Protein AF-A0A5N7IPT1-F1 (afdb_monomer_lite)

Secondary structure (DSSP, 8-state):
-HHHHHHHHHHHHHHHHHHHHHHHHHHTTPPPSSSEEEEE-TTTS-EEEEETTEEEEEPPPTTSS---EEEE-TTPPP------TTSTT-

Structure (mmCIF, N/CA/C/O backbone):
data_AF-A0A5N7IPT1-F1
#
_entry.id   AF-A0A5N7IPT1-F1
#
loop_
_atom_site.group_PDB
_atom_site.id
_atom_site.type_symbol
_atom_site.label_atom_id
_atom_site.label_alt_id
_atom_site.label_comp_id
_atom_site.label_asym_id
_atom_site.label_entity_id
_atom_site.label_seq_id
_atom_site.pdbx_PDB_ins_code
_atom_site.Cartn_x
_atom_site.Ca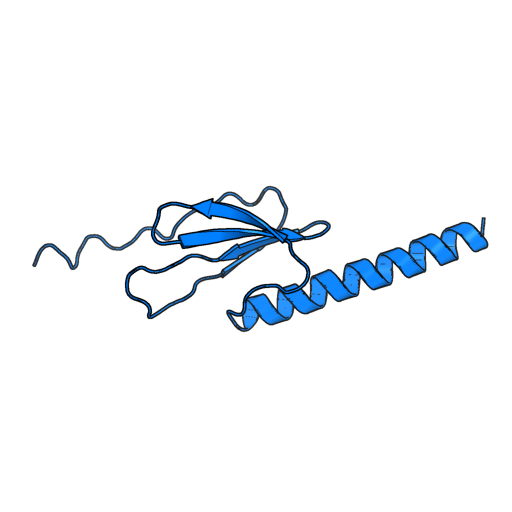rtn_y
_atom_site.Cartn_z
_atom_site.occupancy
_atom_site.B_iso_or_equiv
_atom_site.auth_seq_id
_atom_site.auth_comp_id
_atom_site.auth_asym_id
_atom_site.auth_atom_id
_atom_site.pdbx_PDB_model_num
ATOM 1 N N . MET A 1 1 ? -25.617 9.476 18.120 1.00 60.41 1 MET A N 1
ATOM 2 C CA . MET A 1 1 ? -24.490 10.126 17.404 1.00 60.41 1 MET A CA 1
ATOM 3 C C . MET A 1 1 ? -23.129 9.663 17.926 1.00 60.41 1 MET A C 1
ATOM 5 O O . MET A 1 1 ? -22.403 9.067 17.148 1.00 60.41 1 MET A O 1
ATOM 9 N N . LYS A 1 2 ? -22.827 9.789 19.232 1.00 70.62 2 LYS A N 1
ATOM 10 C CA . LYS A 1 2 ? -21.532 9.392 19.841 1.00 70.62 2 LYS A CA 1
ATOM 11 C C . LYS A 1 2 ? -21.052 7.963 19.501 1.00 70.62 2 LYS A C 1
ATOM 13 O O . LYS A 1 2 ? -19.908 7.787 19.109 1.00 70.62 2 LYS A O 1
ATOM 18 N N . LYS A 1 3 ? -21.934 6.953 19.560 1.00 75.62 3 LYS A N 1
ATOM 19 C CA . LYS A 1 3 ? -21.586 5.548 19.239 1.00 75.62 3 LYS A CA 1
ATOM 20 C C . LYS A 1 3 ? -21.164 5.337 17.777 1.00 75.62 3 LYS A C 1
ATOM 22 O O . LYS A 1 3 ? -20.235 4.587 17.516 1.00 75.62 3 LYS A O 1
ATOM 27 N N . ARG A 1 4 ? -21.813 6.028 16.829 1.00 84.62 4 ARG A N 1
ATOM 28 C CA . ARG A 1 4 ? -21.455 5.959 15.400 1.00 84.62 4 ARG A CA 1
ATOM 29 C C . ARG A 1 4 ? -20.085 6.593 15.158 1.00 84.62 4 ARG A C 1
ATOM 31 O O . ARG A 1 4 ? -19.274 6.012 14.455 1.00 84.62 4 ARG A O 1
ATOM 38 N N . SER A 1 5 ? -19.804 7.723 15.808 1.00 83.44 5 SER A N 1
ATOM 39 C CA . SER A 1 5 ? -18.496 8.386 15.735 1.00 83.44 5 SER A CA 1
ATOM 40 C C . SER A 1 5 ? -17.362 7.525 16.297 1.00 83.44 5 SER A C 1
ATOM 42 O O . SER A 1 5 ? -16.285 7.513 15.718 1.00 83.44 5 SER A O 1
ATOM 44 N N . ILE A 1 6 ? -17.605 6.765 17.370 1.00 91.06 6 ILE A N 1
ATOM 45 C CA . ILE A 1 6 ? -16.612 5.834 17.934 1.00 91.06 6 ILE A CA 1
ATOM 46 C C . ILE A 1 6 ? -16.298 4.702 16.947 1.00 91.06 6 ILE A C 1
ATOM 48 O O . ILE A 1 6 ? -15.132 4.399 16.721 1.00 91.06 6 ILE A O 1
ATOM 52 N N . ILE A 1 7 ? -17.323 4.117 16.317 1.00 92.31 7 ILE A N 1
ATOM 53 C CA . ILE A 1 7 ? -17.139 3.049 15.320 1.00 92.31 7 ILE A CA 1
ATOM 54 C C . ILE A 1 7 ? -16.363 3.571 14.103 1.00 92.31 7 ILE A C 1
ATOM 56 O O . ILE A 1 7 ? -15.408 2.939 13.661 1.00 92.31 7 ILE A O 1
ATOM 60 N N . ILE A 1 8 ? -16.740 4.746 13.592 1.00 93.38 8 ILE A N 1
ATOM 61 C CA . ILE A 1 8 ? -16.071 5.377 12.446 1.00 93.38 8 ILE A CA 1
ATOM 62 C C . ILE A 1 8 ? -14.614 5.716 12.786 1.00 93.38 8 ILE A C 1
ATOM 64 O O . ILE A 1 8 ? -13.722 5.444 11.988 1.00 93.38 8 ILE A O 1
ATOM 68 N N . GLY A 1 9 ? -14.363 6.264 13.978 1.00 93.56 9 GLY A N 1
ATOM 69 C CA . GLY A 1 9 ? -13.013 6.572 14.448 1.00 93.56 9 GLY A CA 1
ATOM 70 C C . GLY A 1 9 ? -12.143 5.322 14.579 1.00 93.56 9 GLY A C 1
ATOM 71 O O . GLY A 1 9 ? -11.014 5.313 14.100 1.00 93.56 9 GLY A O 1
ATOM 72 N N . GLY A 1 10 ? -12.687 4.244 15.151 1.00 94.38 10 GLY A N 1
ATOM 73 C CA . GLY A 1 10 ? -11.990 2.961 15.250 1.00 94.38 10 GLY A CA 1
ATOM 74 C C . GLY A 1 10 ? -11.622 2.385 13.881 1.00 94.38 10 GLY A C 1
ATOM 75 O O . GLY A 1 10 ? -10.485 1.967 13.677 1.00 94.38 10 GLY A O 1
ATOM 76 N N . LEU A 1 11 ? -12.548 2.430 12.917 1.00 94.38 11 LEU A N 1
ATOM 77 C CA . LEU A 1 11 ? -12.281 1.980 11.550 1.00 94.38 11 LEU A CA 1
A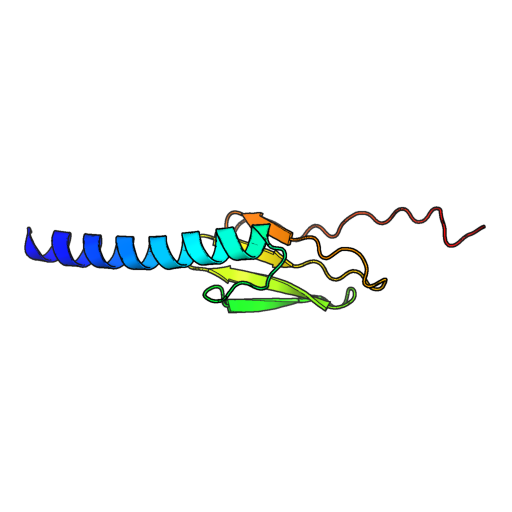TOM 78 C C . LEU A 1 11 ? -11.177 2.815 10.885 1.00 94.38 11 LEU A C 1
ATOM 80 O O . LEU A 1 11 ? -10.270 2.253 10.280 1.00 94.38 11 LEU A O 1
ATOM 84 N N . LEU A 1 12 ? -11.212 4.141 11.040 1.00 94.38 12 LEU A N 1
ATOM 85 C CA . LEU A 1 12 ? -10.184 5.045 10.516 1.00 94.38 12 LEU A CA 1
ATOM 86 C C . LEU A 1 12 ? -8.786 4.704 11.040 1.00 94.38 12 LEU A C 1
ATOM 88 O O . LEU A 1 12 ? -7.838 4.681 10.260 1.00 94.38 12 LEU A O 1
ATOM 92 N N . ILE A 1 13 ? -8.664 4.394 12.333 1.00 95.56 13 ILE A N 1
ATOM 93 C CA . ILE A 1 13 ? -7.385 4.005 12.943 1.00 95.56 13 ILE A CA 1
ATOM 94 C C . ILE A 1 13 ? -6.847 2.717 12.307 1.00 95.56 13 ILE A C 1
ATOM 96 O O . ILE A 1 13 ? -5.664 2.654 11.987 1.00 95.56 13 ILE A O 1
ATOM 100 N N . ILE A 1 14 ? -7.701 1.718 12.065 1.00 95.12 14 ILE A N 1
ATOM 101 C CA . ILE A 1 14 ? -7.298 0.460 11.412 1.00 95.12 14 ILE A CA 1
ATOM 102 C C . ILE A 1 14 ? -6.847 0.704 9.962 1.00 95.12 14 ILE A C 1
ATOM 104 O O . ILE A 1 14 ? -5.859 0.140 9.504 1.00 95.12 14 ILE A O 1
ATOM 108 N N . LEU A 1 15 ? -7.536 1.576 9.224 1.00 94.44 15 LEU A N 1
ATOM 109 C CA . LEU A 1 15 ? -7.126 1.927 7.860 1.00 94.44 15 LEU A CA 1
ATOM 110 C C . LEU A 1 15 ? -5.775 2.656 7.842 1.00 94.44 15 LEU A C 1
ATOM 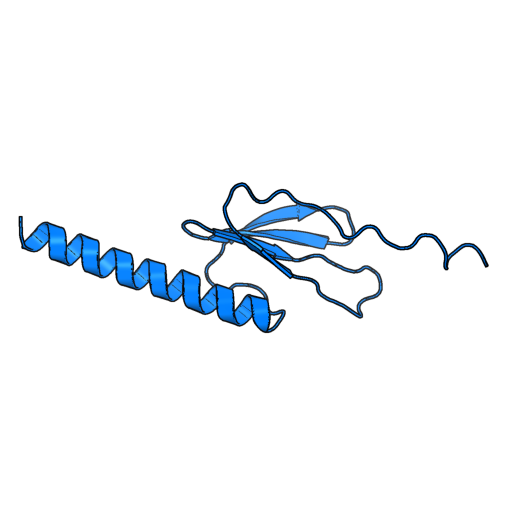112 O O . LEU A 1 15 ? -4.936 2.395 6.978 1.00 94.44 15 LEU A O 1
ATOM 116 N N . LEU A 1 16 ? -5.551 3.537 8.819 1.00 95.12 16 LEU A N 1
ATOM 117 C CA . LEU A 1 16 ? -4.287 4.244 9.009 1.00 95.12 16 LEU A CA 1
ATOM 118 C C . LEU A 1 16 ? -3.135 3.286 9.318 1.00 95.12 16 LEU A C 1
ATOM 120 O O . LEU A 1 16 ? -2.057 3.460 8.754 1.00 95.12 16 LEU A O 1
ATOM 124 N N . THR A 1 17 ? -3.334 2.266 10.159 1.00 95.81 17 THR A N 1
ATOM 125 C CA . THR A 1 17 ? -2.266 1.295 10.443 1.00 95.81 17 THR A CA 1
ATOM 126 C C . THR A 1 17 ? -1.877 0.517 9.192 1.00 95.81 17 THR A C 1
ATOM 128 O O . THR A 1 17 ? -0.686 0.402 8.916 1.00 95.81 17 THR A O 1
ATOM 131 N N . PHE A 1 18 ? -2.845 0.075 8.381 1.00 95.12 18 PHE A N 1
ATOM 132 C CA . PHE A 1 18 ? -2.561 -0.600 7.109 1.00 95.12 18 PHE A CA 1
ATOM 133 C C . PHE A 1 18 ? -1.762 0.287 6.154 1.00 95.12 18 PHE A C 1
ATOM 135 O O . PHE A 1 18 ? -0.758 -0.152 5.597 1.00 95.12 18 PHE A O 1
ATOM 142 N N . PHE A 1 19 ? -2.184 1.545 5.997 1.00 94.56 19 PHE A N 1
ATOM 143 C CA . PHE A 1 19 ? -1.491 2.524 5.161 1.00 94.56 19 PHE A CA 1
ATOM 144 C C . PHE A 1 19 ? -0.045 2.742 5.619 1.00 94.56 19 PHE A C 1
ATOM 146 O O . PHE A 1 19 ? 0.879 2.689 4.811 1.00 94.56 19 PHE A O 1
ATOM 153 N N . ILE A 1 20 ? 0.161 2.968 6.920 1.00 95.31 20 ILE A N 1
ATOM 154 C CA . ILE A 1 20 ? 1.484 3.245 7.485 1.00 95.31 20 ILE A CA 1
ATOM 155 C C . ILE A 1 20 ? 2.403 2.030 7.330 1.00 95.31 20 ILE A C 1
ATOM 157 O O . ILE A 1 20 ? 3.554 2.190 6.926 1.00 95.31 20 ILE A O 1
ATOM 161 N N . THR A 1 21 ? 1.922 0.817 7.620 1.00 96.00 21 THR A N 1
ATOM 162 C CA . THR A 1 21 ? 2.736 -0.399 7.481 1.00 96.00 21 THR A CA 1
ATOM 163 C C . THR A 1 21 ? 3.209 -0.597 6.045 1.00 96.00 21 THR A C 1
ATOM 165 O O . THR A 1 21 ? 4.404 -0.804 5.827 1.00 96.00 21 THR A O 1
ATOM 168 N N . ASP A 1 22 ? 2.312 -0.477 5.067 1.00 94.56 22 ASP A N 1
ATOM 169 C CA . ASP A 1 22 ? 2.678 -0.657 3.662 1.00 94.56 22 ASP A CA 1
ATOM 170 C C . ASP A 1 22 ? 3.581 0.470 3.146 1.00 94.56 22 ASP A C 1
ATOM 172 O O . ASP A 1 22 ? 4.489 0.206 2.360 1.00 94.56 22 ASP A O 1
ATOM 176 N N . PHE A 1 23 ? 3.420 1.698 3.647 1.00 94.19 23 PHE A N 1
ATOM 177 C CA . PHE A 1 23 ? 4.332 2.806 3.355 1.00 94.19 23 PHE A CA 1
ATOM 178 C C . PHE A 1 23 ? 5.761 2.543 3.860 1.00 94.19 23 PHE A C 1
ATOM 180 O O . PHE A 1 23 ? 6.734 2.800 3.153 1.00 94.19 23 PHE A O 1
ATOM 187 N N . TYR A 1 24 ? 5.920 2.001 5.071 1.00 94.88 24 TYR A N 1
ATOM 188 C CA . TYR A 1 24 ? 7.244 1.631 5.585 1.00 94.88 24 TYR A CA 1
ATOM 189 C C . TYR A 1 24 ? 7.867 0.458 4.820 1.00 94.88 24 TYR A C 1
ATOM 191 O O . TYR A 1 24 ? 9.080 0.448 4.601 1.00 94.88 24 TYR A O 1
ATOM 199 N N . LEU A 1 25 ? 7.059 -0.526 4.415 1.00 93.12 25 LEU A N 1
ATOM 200 C CA . LEU A 1 25 ? 7.528 -1.657 3.612 1.00 93.1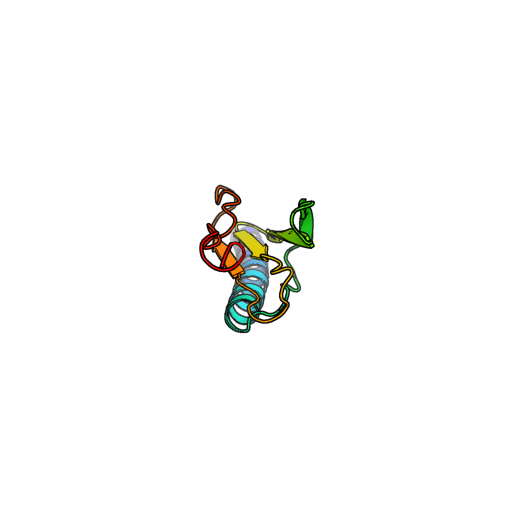2 25 LEU A CA 1
ATOM 201 C C . LEU A 1 25 ? 8.001 -1.211 2.231 1.00 93.12 25 LEU A C 1
ATOM 203 O O . LEU A 1 25 ? 9.062 -1.651 1.792 1.00 93.12 25 LEU A O 1
ATOM 207 N N . GLU A 1 26 ? 7.262 -0.304 1.597 1.00 91.06 26 GLU A N 1
ATOM 208 C CA . GLU A 1 26 ? 7.623 0.279 0.310 1.00 91.06 26 GLU A CA 1
ATOM 209 C C . GLU A 1 26 ? 8.987 0.977 0.373 1.00 91.06 26 GLU A C 1
ATOM 211 O O . GLU A 1 26 ? 9.875 0.643 -0.408 1.00 91.06 26 GLU A O 1
ATOM 216 N N . LYS A 1 27 ? 9.226 1.816 1.390 1.00 89.88 27 LYS A N 1
ATOM 217 C CA . LYS A 1 27 ? 10.542 2.447 1.606 1.00 89.88 27 LYS A CA 1
ATOM 218 C C . LYS A 1 27 ? 11.677 1.460 1.865 1.00 89.88 27 LYS A C 1
ATOM 220 O O . LYS A 1 27 ? 12.840 1.783 1.636 1.00 89.88 27 LYS A O 1
ATOM 225 N N . ALA A 1 28 ? 11.354 0.271 2.364 1.00 90.44 28 ALA A N 1
ATOM 226 C CA . ALA A 1 28 ? 12.302 -0.820 2.548 1.00 90.44 28 ALA A CA 1
ATOM 227 C C . ALA A 1 28 ? 12.443 -1.712 1.296 1.00 90.44 28 ALA A C 1
ATOM 229 O O . ALA A 1 28 ? 13.085 -2.761 1.378 1.00 90.44 28 ALA A O 1
ATOM 230 N N . ASN A 1 29 ? 11.838 -1.333 0.163 1.00 87.38 29 ASN A N 1
ATOM 231 C CA . ASN A 1 29 ? 11.746 -2.112 -1.077 1.00 87.38 29 ASN A CA 1
ATOM 232 C C . ASN A 1 29 ? 11.131 -3.510 -0.876 1.00 87.38 29 ASN A C 1
ATOM 234 O O . ASN A 1 29 ? 11.438 -4.469 -1.593 1.00 87.38 29 ASN A O 1
ATOM 238 N N . LYS A 1 30 ? 10.258 -3.647 0.127 1.00 89.44 30 LYS A N 1
ATOM 239 C CA . LYS A 1 30 ? 9.541 -4.880 0.455 1.00 89.44 30 LYS A CA 1
ATOM 240 C C . LYS A 1 30 ? 8.120 -4.816 -0.072 1.00 89.44 30 LYS A C 1
ATOM 242 O O . LYS A 1 30 ? 7.521 -3.757 -0.206 1.00 89.44 30 LYS A O 1
ATOM 247 N N . SER A 1 31 ? 7.581 -5.988 -0.399 1.00 89.62 31 SER A N 1
ATOM 248 C CA . SER A 1 31 ? 6.220 -6.059 -0.937 1.00 89.62 31 SER A CA 1
ATOM 249 C C . SER A 1 31 ? 5.220 -5.676 0.161 1.00 89.62 31 SER A C 1
ATOM 251 O O . SER A 1 31 ? 5.431 -6.086 1.307 1.00 89.62 31 SER A O 1
ATOM 253 N N . PRO A 1 32 ? 4.171 -4.904 -0.168 1.00 93.06 32 PRO A N 1
ATOM 254 C CA . PRO A 1 32 ? 3.153 -4.530 0.805 1.00 93.06 32 PRO A CA 1
ATOM 255 C C . PRO A 1 32 ? 2.439 -5.778 1.338 1.00 93.06 32 PRO A C 1
ATOM 257 O O . PRO A 1 32 ? 2.345 -6.795 0.645 1.00 93.06 32 PRO A O 1
ATOM 260 N N . VAL A 1 33 ? 1.965 -5.702 2.579 1.00 94.62 33 VAL A N 1
ATOM 261 C CA . VAL A 1 33 ? 1.275 -6.799 3.271 1.00 94.62 33 VAL A CA 1
ATOM 262 C C . VAL A 1 33 ? -0.238 -6.637 3.172 1.00 94.62 33 VAL A C 1
ATOM 264 O O . VAL A 1 33 ? -0.941 -7.634 3.021 1.00 94.62 33 VAL A O 1
ATOM 267 N N . PHE A 1 34 ? -0.745 -5.403 3.250 1.00 95.19 34 PHE A N 1
ATOM 268 C CA . PHE A 1 34 ? -2.186 -5.140 3.279 1.00 95.19 34 PHE A CA 1
ATOM 269 C C . PHE A 1 34 ? -2.766 -4.810 1.901 1.00 95.19 34 PHE A C 1
ATOM 271 O O . PHE A 1 34 ? -3.929 -5.116 1.634 1.00 95.19 34 PHE A O 1
ATOM 278 N N . ALA A 1 35 ? -1.979 -4.207 1.012 1.00 94.75 35 ALA A N 1
ATOM 279 C CA . ALA A 1 35 ? -2.380 -3.935 -0.357 1.00 94.75 35 ALA A CA 1
ATOM 280 C C . ALA A 1 35 ? -2.430 -5.224 -1.194 1.00 94.75 35 ALA A C 1
ATOM 282 O O . ALA A 1 35 ? -1.515 -6.049 -1.183 1.00 94.75 35 ALA A O 1
ATOM 283 N N . ILE A 1 36 ? -3.501 -5.382 -1.971 1.00 94.06 36 ILE A N 1
ATOM 284 C CA . ILE A 1 36 ? -3.780 -6.602 -2.734 1.00 94.06 36 ILE A CA 1
ATOM 285 C C . ILE A 1 36 ? -3.191 -6.470 -4.145 1.00 94.06 36 ILE A C 1
ATOM 287 O O . ILE A 1 36 ? -3.454 -5.463 -4.808 1.00 94.06 36 ILE A O 1
ATOM 291 N N . PRO A 1 37 ? -2.433 -7.465 -4.649 1.00 94.38 37 PRO A N 1
ATOM 292 C CA . PRO A 1 37 ? -1.939 -7.446 -6.021 1.00 94.38 37 PRO A CA 1
ATOM 293 C C . PRO A 1 37 ? -3.107 -7.581 -7.002 1.00 94.38 37 PRO A C 1
ATOM 295 O O . PRO A 1 37 ? -3.823 -8.580 -6.983 1.00 94.38 37 PRO A O 1
ATOM 298 N N . MET A 1 38 ? -3.283 -6.595 -7.879 1.00 92.38 38 MET A N 1
ATOM 299 C CA . MET A 1 38 ? -4.422 -6.542 -8.802 1.00 92.38 38 MET A CA 1
ATOM 300 C C . MET A 1 38 ? -4.003 -6.700 -10.262 1.00 92.38 38 MET A C 1
ATOM 302 O O . MET A 1 38 ? -4.687 -7.370 -11.031 1.00 92.38 38 MET A O 1
ATOM 306 N N . VAL A 1 39 ? -2.861 -6.125 -10.645 1.00 91.62 39 VAL A N 1
ATOM 307 C CA . VAL A 1 39 ? -2.364 -6.164 -12.026 1.00 91.62 39 VAL A CA 1
ATOM 308 C C . VAL A 1 39 ? -0.936 -6.682 -12.025 1.00 91.62 39 VAL A C 1
ATOM 310 O O . VAL A 1 39 ? -0.103 -6.209 -11.258 1.00 91.62 39 VAL A O 1
ATOM 313 N N . ARG A 1 40 ? -0.650 -7.655 -12.893 1.00 90.69 40 ARG A N 1
ATOM 314 C CA . ARG A 1 40 ? 0.708 -8.136 -13.171 1.00 90.69 40 ARG A CA 1
ATOM 315 C C . ARG A 1 40 ? 1.049 -7.834 -14.621 1.00 90.69 40 ARG A C 1
ATOM 317 O O . ARG A 1 40 ? 0.319 -8.244 -15.523 1.00 90.69 40 ARG A O 1
ATOM 324 N N . TYR A 1 41 ? 2.152 -7.136 -14.841 1.00 87.50 41 TYR A N 1
ATOM 325 C CA . TYR A 1 41 ? 2.620 -6.776 -16.171 1.00 87.50 41 TYR A CA 1
ATOM 326 C C . TYR A 1 41 ? 3.543 -7.853 -16.748 1.00 87.50 41 TYR A C 1
ATOM 328 O O . TYR A 1 41 ? 4.228 -8.583 -16.031 1.00 87.50 41 TYR A O 1
ATOM 336 N N . LYS A 1 42 ? 3.551 -7.955 -18.082 1.00 83.44 42 LYS A N 1
ATOM 337 C CA . LYS A 1 42 ? 4.408 -8.873 -18.853 1.00 83.44 42 LYS A CA 1
ATOM 338 C C . LYS A 1 42 ? 5.757 -8.238 -19.226 1.00 83.44 42 LYS A C 1
ATOM 340 O O . LYS A 1 42 ? 6.323 -8.543 -20.265 1.00 83.44 42 LYS A O 1
ATOM 345 N N . ASP A 1 43 ? 6.247 -7.327 -18.398 1.00 79.88 43 ASP A N 1
ATOM 346 C CA . ASP A 1 43 ? 7.460 -6.523 -18.596 1.00 79.88 43 ASP A CA 1
ATOM 347 C C . ASP A 1 43 ? 8.683 -7.075 -17.839 1.00 79.88 43 ASP A C 1
ATOM 349 O O . ASP A 1 43 ? 9.697 -6.400 -17.708 1.00 79.88 43 ASP A O 1
ATOM 353 N N . GLY A 1 44 ? 8.577 -8.299 -17.319 1.00 76.31 44 GLY A N 1
ATOM 354 C CA . GLY A 1 44 ? 9.533 -8.876 -16.370 1.00 76.31 44 GLY A CA 1
ATOM 355 C C . GLY A 1 44 ? 8.938 -9.123 -14.986 1.00 76.31 44 GLY A C 1
ATOM 356 O O . GLY A 1 44 ? 9.622 -9.662 -14.119 1.00 76.31 44 GLY A O 1
ATOM 357 N N . GLY A 1 45 ? 7.661 -8.784 -14.783 1.00 85.38 45 GLY A N 1
ATOM 358 C CA . GLY A 1 45 ? 6.897 -9.156 -13.594 1.00 85.38 45 GLY A CA 1
ATOM 359 C C . GLY A 1 45 ? 6.589 -7.992 -12.661 1.00 85.38 45 GLY A C 1
ATOM 360 O O . GLY A 1 45 ? 6.480 -8.217 -11.457 1.00 85.38 45 GLY A O 1
ATOM 361 N N . SER A 1 46 ? 6.462 -6.765 -13.179 1.00 90.25 46 SER A N 1
ATOM 362 C CA . SER A 1 46 ? 5.986 -5.634 -12.379 1.00 90.25 46 SER A CA 1
ATOM 363 C C . SER A 1 46 ? 4.555 -5.880 -11.889 1.00 90.25 46 SER A C 1
ATOM 365 O O . SER A 1 46 ? 3.747 -6.513 -12.575 1.00 90.25 46 SER A O 1
ATOM 367 N N . ILE A 1 47 ? 4.224 -5.391 -10.693 1.00 92.38 47 ILE A N 1
ATOM 368 C CA . ILE A 1 47 ? 2.940 -5.654 -10.028 1.00 92.38 47 ILE A CA 1
ATOM 369 C C . ILE A 1 47 ? 2.361 -4.354 -9.469 1.00 92.38 47 ILE A C 1
ATOM 371 O O . ILE A 1 47 ? 3.056 -3.615 -8.773 1.00 92.38 47 ILE A O 1
ATOM 375 N N . GLU A 1 48 ? 1.075 -4.102 -9.723 1.00 94.38 48 GLU A N 1
ATOM 376 C CA . GLU A 1 48 ? 0.303 -3.090 -8.998 1.00 94.38 48 GLU A CA 1
ATOM 377 C C . GLU A 1 48 ? -0.422 -3.716 -7.810 1.00 94.38 48 GLU A C 1
ATOM 379 O O . GLU A 1 48 ? -1.164 -4.693 -7.958 1.00 94.38 48 GLU A O 1
ATOM 384 N N . TYR A 1 49 ? -0.267 -3.092 -6.651 1.00 95.62 49 TYR A N 1
ATOM 385 C CA . TYR A 1 49 ? -0.975 -3.405 -5.423 1.00 95.62 49 TYR A CA 1
ATOM 386 C C . TYR A 1 49 ? -1.939 -2.272 -5.081 1.00 95.62 49 TYR A C 1
ATOM 388 O O . TYR A 1 49 ? -1.579 -1.096 -5.156 1.00 95.62 49 TYR A O 1
ATOM 396 N N . TYR A 1 50 ? -3.155 -2.621 -4.673 1.00 95.88 50 TYR A N 1
ATOM 397 C CA . TYR A 1 50 ? -4.193 -1.671 -4.290 1.00 95.88 50 TYR A CA 1
ATOM 398 C C . TYR A 1 50 ? -4.519 -1.851 -2.812 1.00 95.88 50 TYR A C 1
ATOM 400 O O . TYR A 1 50 ? -4.985 -2.907 -2.385 1.00 95.88 50 TYR A O 1
ATOM 408 N N . GLY A 1 51 ? -4.249 -0.808 -2.034 1.00 93.56 51 GLY A N 1
ATOM 409 C CA . GLY A 1 51 ? -4.689 -0.681 -0.654 1.00 93.56 51 GLY A CA 1
ATOM 410 C C . GLY A 1 51 ? -5.940 0.186 -0.551 1.00 93.56 51 GLY A C 1
ATOM 411 O O . GLY A 1 51 ? -6.443 0.735 -1.536 1.00 93.56 51 GLY A O 1
ATOM 412 N N . LEU A 1 52 ? -6.448 0.345 0.667 1.00 92.25 52 LEU A N 1
ATOM 413 C CA . LEU A 1 52 ? -7.617 1.179 0.935 1.00 92.25 52 LEU A CA 1
ATOM 414 C C . LEU A 1 52 ? -7.222 2.664 0.884 1.00 92.25 52 LEU A C 1
ATOM 416 O O . LEU A 1 52 ? -6.743 3.224 1.864 1.00 92.25 52 LEU A O 1
ATOM 420 N N . GLY A 1 53 ? -7.405 3.286 -0.286 1.00 90.50 53 GLY A N 1
ATOM 421 C CA . GLY A 1 53 ? -7.093 4.699 -0.542 1.00 90.50 53 GLY A CA 1
ATOM 422 C C . GLY A 1 53 ? -5.696 4.974 -1.111 1.00 90.50 53 GLY A C 1
ATOM 423 O O . GLY A 1 53 ? -5.333 6.135 -1.286 1.00 90.50 53 GLY A O 1
ATOM 424 N N . TYR A 1 54 ? -4.915 3.939 -1.425 1.00 94.81 54 TYR A N 1
ATOM 425 C CA . TYR A 1 54 ? -3.564 4.073 -1.978 1.00 94.81 54 TYR A CA 1
ATOM 426 C C . TYR A 1 54 ? -3.222 2.936 -2.945 1.00 94.81 54 TYR A C 1
ATOM 428 O O . TYR A 1 54 ? -3.881 1.895 -2.975 1.00 94.81 54 TYR A O 1
ATOM 436 N N . LYS A 1 55 ? -2.188 3.151 -3.754 1.00 95.75 55 LYS A N 1
ATOM 437 C CA . LYS A 1 55 ? -1.628 2.200 -4.713 1.00 95.75 55 LYS A CA 1
ATOM 438 C C . LYS A 1 55 ? -0.118 2.109 -4.500 1.00 95.75 55 LYS A C 1
ATOM 440 O O . LYS A 1 55 ? 0.534 3.130 -4.288 1.00 95.75 55 LYS A O 1
ATOM 445 N N . VAL A 1 56 ? 0.427 0.903 -4.622 1.00 94.81 56 VAL A N 1
ATOM 446 C CA . VAL A 1 56 ? 1.872 0.648 -4.677 1.00 94.81 56 VAL A CA 1
ATOM 447 C C . VAL A 1 56 ? 2.193 -0.032 -5.999 1.00 94.81 56 VAL A C 1
ATOM 449 O O . VAL A 1 56 ? 1.548 -1.012 -6.365 1.00 94.81 56 VAL A O 1
ATOM 452 N N . ILE A 1 57 ? 3.179 0.473 -6.729 1.00 93.25 57 ILE A N 1
ATOM 453 C CA . ILE A 1 57 ? 3.665 -0.143 -7.964 1.00 93.25 57 ILE A CA 1
ATOM 454 C C . ILE A 1 57 ? 5.057 -0.680 -7.689 1.00 93.25 57 ILE A C 1
ATOM 456 O O . ILE A 1 57 ? 5.964 0.077 -7.361 1.00 93.25 57 ILE A O 1
ATOM 460 N N . LYS 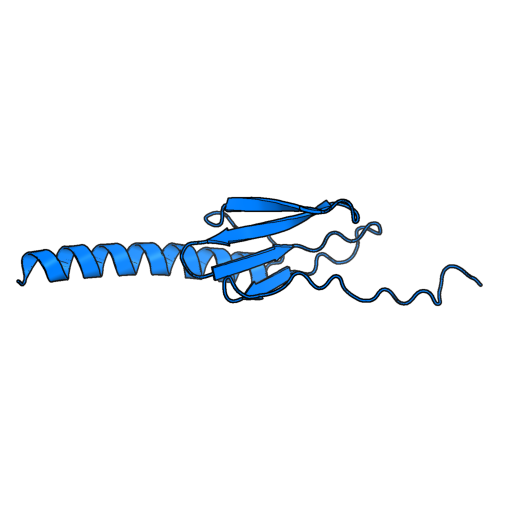A 1 58 ? 5.225 -1.990 -7.838 1.00 91.25 58 LYS A N 1
ATOM 461 C CA . LYS A 1 58 ? 6.521 -2.656 -7.771 1.00 91.25 58 LYS A CA 1
ATOM 462 C C . LYS A 1 58 ? 7.012 -2.902 -9.187 1.00 91.25 58 LYS A C 1
ATOM 464 O O . LYS A 1 58 ? 6.396 -3.685 -9.909 1.00 91.25 58 LYS A O 1
ATOM 469 N N . TYR A 1 59 ? 8.117 -2.274 -9.566 1.00 88.69 59 TYR A N 1
ATOM 470 C CA . TYR A 1 59 ? 8.748 -2.521 -10.856 1.00 88.69 59 TYR A CA 1
ATOM 471 C C . TYR A 1 59 ? 9.699 -3.708 -10.752 1.00 88.69 59 TYR A C 1
ATOM 473 O O . TYR A 1 59 ? 10.500 -3.801 -9.819 1.00 88.69 59 TYR A O 1
ATOM 481 N N . SER A 1 60 ? 9.603 -4.620 -11.714 1.00 82.50 60 SER A N 1
ATOM 482 C CA . SER A 1 60 ? 10.571 -5.698 -11.868 1.00 82.50 60 SER A CA 1
ATOM 483 C C . SER A 1 60 ? 11.664 -5.258 -12.833 1.00 82.50 60 SER A C 1
ATOM 485 O O . SER A 1 60 ? 11.372 -4.837 -13.949 1.00 82.50 60 SER A O 1
ATOM 487 N N . ASN A 1 61 ? 12.922 -5.375 -12.417 1.00 72.44 61 ASN A N 1
ATOM 488 C CA . ASN A 1 61 ? 14.058 -5.261 -13.321 1.00 72.44 61 ASN A CA 1
ATOM 489 C C . ASN A 1 61 ? 14.502 -6.668 -13.727 1.00 72.44 61 ASN A C 1
ATOM 491 O O . ASN A 1 61 ? 14.885 -7.471 -12.877 1.00 72.44 61 ASN A O 1
ATOM 495 N N . LEU A 1 62 ? 14.498 -6.952 -15.034 1.00 62.12 62 LEU A N 1
ATOM 496 C CA . LEU A 1 62 ? 14.970 -8.221 -15.612 1.00 62.12 62 LEU A CA 1
ATOM 497 C C . LEU A 1 62 ? 16.431 -8.543 -15.231 1.00 62.12 62 LEU A C 1
ATOM 499 O O . LEU A 1 62 ? 16.832 -9.702 -15.248 1.00 62.12 62 LEU A O 1
ATOM 503 N N . THR A 1 63 ? 17.210 -7.523 -14.862 1.00 59.62 63 THR A N 1
ATOM 504 C CA . THR A 1 63 ? 18.617 -7.596 -14.438 1.00 59.62 63 THR A CA 1
ATOM 505 C C . THR A 1 63 ? 18.825 -7.736 -12.922 1.00 59.62 63 THR A C 1
ATOM 507 O O . THR A 1 63 ? 19.963 -7.848 -12.479 1.00 59.62 63 THR A O 1
ATOM 510 N N . GLY A 1 64 ? 17.757 -7.779 -12.115 1.00 54.50 64 GLY A N 1
ATOM 511 C CA . GLY A 1 64 ? 17.794 -8.240 -10.718 1.00 54.50 64 GLY A CA 1
ATOM 512 C C . GLY A 1 64 ? 18.415 -7.308 -9.667 1.00 54.50 64 GLY A C 1
ATOM 513 O O . GLY A 1 64 ? 18.355 -7.631 -8.484 1.00 54.50 64 GLY A O 1
ATOM 514 N N . SER A 1 65 ? 18.987 -6.165 -10.047 1.00 57.44 65 SER A N 1
ATOM 515 C CA . SER A 1 65 ? 19.781 -5.326 -9.135 1.00 57.44 65 SER A CA 1
ATOM 516 C C . SER A 1 65 ? 19.000 -4.226 -8.409 1.00 57.44 65 SER A C 1
ATOM 518 O O . SER A 1 65 ? 19.342 -3.896 -7.277 1.00 57.44 65 SER A O 1
ATOM 520 N N . GLU A 1 66 ? 17.934 -3.679 -8.998 1.00 59.66 66 GLU A N 1
ATOM 521 C CA . GLU A 1 66 ? 17.177 -2.577 -8.386 1.00 59.66 66 GLU A CA 1
ATOM 522 C C . GLU A 1 66 ? 15.674 -2.858 -8.430 1.00 59.66 66 GLU A C 1
ATOM 524 O O . GLU A 1 66 ? 15.071 -2.915 -9.498 1.00 59.66 66 GLU A O 1
ATOM 529 N N . ILE A 1 67 ? 15.045 -3.041 -7.271 1.00 72.56 67 ILE A N 1
ATOM 530 C CA . ILE A 1 67 ? 13.584 -3.067 -7.166 1.00 72.56 67 ILE A CA 1
ATOM 531 C C . ILE A 1 67 ? 13.163 -1.630 -6.908 1.00 72.56 67 ILE A C 1
ATOM 533 O O . ILE A 1 67 ? 13.348 -1.126 -5.805 1.00 72.56 67 ILE A O 1
ATOM 537 N N . LYS A 1 68 ? 12.618 -0.963 -7.926 1.00 84.56 68 LYS A N 1
ATOM 538 C CA . LYS A 1 68 ? 11.983 0.338 -7.727 1.00 84.56 68 LYS A CA 1
ATOM 539 C C . LYS A 1 68 ? 10.550 0.116 -7.257 1.00 84.56 68 LYS A C 1
ATOM 541 O O . LYS A 1 68 ? 9.832 -0.719 -7.815 1.00 84.56 68 LYS A O 1
ATOM 546 N N . MET A 1 69 ? 10.129 0.888 -6.269 1.00 88.50 69 MET A N 1
ATOM 547 C CA . MET A 1 69 ? 8.734 0.988 -5.874 1.00 88.50 69 MET A CA 1
ATOM 548 C C . MET A 1 69 ? 8.271 2.437 -5.975 1.00 88.50 69 MET A C 1
ATOM 550 O O . MET A 1 69 ? 9.061 3.354 -5.772 1.00 88.50 69 MET A O 1
ATOM 554 N N . ASP A 1 70 ? 7.011 2.619 -6.363 1.00 91.06 70 ASP A N 1
ATOM 555 C CA . ASP A 1 70 ? 6.325 3.904 -6.278 1.00 91.06 70 ASP A CA 1
ATOM 556 C C . ASP A 1 70 ? 5.088 3.734 -5.384 1.00 91.06 70 ASP A C 1
ATOM 558 O O . ASP A 1 70 ? 4.291 2.808 -5.573 1.00 91.06 70 ASP A O 1
ATOM 562 N N . PHE A 1 71 ? 4.901 4.655 -4.441 1.00 93.31 71 PHE A N 1
ATOM 563 C CA . PHE A 1 71 ? 3.719 4.750 -3.585 1.00 93.31 71 PHE A CA 1
ATOM 564 C C . PHE A 1 71 ? 2.891 5.983 -3.960 1.00 93.31 71 PHE A C 1
ATOM 566 O O . PHE A 1 71 ? 3.422 7.088 -4.070 1.00 93.31 71 PHE A O 1
ATOM 573 N N . GLY A 1 72 ? 1.574 5.833 -4.104 1.00 93.06 72 GLY A N 1
ATOM 574 C CA . GLY A 1 72 ? 0.716 6.952 -4.485 1.00 93.06 72 GLY A CA 1
ATOM 575 C C . GLY A 1 72 ? -0.776 6.703 -4.310 1.00 93.06 72 GLY A C 1
ATOM 576 O O . GLY A 1 72 ? -1.214 5.770 -3.640 1.00 93.06 72 GLY A O 1
ATOM 577 N N . THR A 1 73 ? -1.582 7.571 -4.917 1.00 93.00 73 THR A N 1
ATOM 578 C CA . THR A 1 73 ? -3.045 7.427 -4.949 1.00 93.00 73 THR A CA 1
ATOM 579 C C . THR A 1 73 ? -3.466 6.370 -5.974 1.00 93.00 73 THR A C 1
ATOM 581 O O . THR A 1 73 ? -2.681 5.975 -6.835 1.00 93.00 73 THR A O 1
ATOM 584 N N . TRP A 1 74 ? -4.731 5.938 -5.953 1.00 90.19 74 TRP A N 1
ATOM 585 C CA . TRP A 1 74 ? -5.266 5.004 -6.960 1.00 90.19 74 TRP A CA 1
ATOM 586 C C . TRP A 1 74 ? -5.108 5.481 -8.410 1.00 90.19 74 TRP A C 1
ATOM 588 O O . TRP A 1 74 ? -4.994 4.656 -9.315 1.00 90.19 74 TRP A O 1
ATOM 598 N N . PHE A 1 75 ? -5.058 6.797 -8.629 1.00 91.38 75 PHE A N 1
ATOM 599 C CA . PHE A 1 75 ? -4.897 7.402 -9.953 1.00 91.38 75 PHE A CA 1
ATOM 600 C C . PHE A 1 75 ? -3.449 7.417 -10.449 1.00 91.38 75 PHE A C 1
ATOM 602 O O . PHE A 1 75 ? -3.192 7.852 -11.574 1.00 91.38 75 PHE A O 1
ATOM 609 N N . MET A 1 76 ? -2.500 6.949 -9.635 1.00 93.31 76 MET A N 1
ATOM 610 C CA . MET A 1 76 ? -1.125 6.766 -10.069 1.00 93.31 76 MET A CA 1
ATOM 611 C C . MET A 1 76 ? -1.087 5.777 -11.238 1.00 93.31 76 MET A C 1
ATOM 613 O O . MET A 1 76 ? -1.566 4.638 -11.149 1.00 93.31 76 MET A O 1
ATOM 617 N N . LYS A 1 77 ? -0.545 6.250 -12.362 1.00 91.56 77 LYS A N 1
ATOM 618 C CA . LYS A 1 77 ? -0.401 5.464 -13.583 1.00 91.56 77 LYS A CA 1
ATOM 619 C C . LYS A 1 77 ? 0.876 4.645 -13.515 1.00 91.56 77 LYS A C 1
ATOM 621 O O . LYS A 1 77 ? 1.912 5.145 -13.088 1.00 91.56 77 LYS A O 1
ATOM 626 N N . PHE A 1 78 ? 0.798 3.424 -14.022 1.00 88.56 78 PHE A N 1
ATOM 627 C CA . PHE A 1 78 ? 1.977 2.627 -14.298 1.00 88.56 78 PHE A CA 1
ATOM 628 C C . PHE A 1 78 ? 2.873 3.337 -15.314 1.00 88.56 78 PHE A C 1
ATOM 630 O O . PHE A 1 78 ? 2.449 3.621 -16.436 1.00 88.56 78 PHE A O 1
ATOM 637 N N . SER A 1 79 ? 4.102 3.642 -14.907 1.00 84.62 79 SER A N 1
ATOM 638 C CA . SER A 1 79 ? 5.110 4.260 -15.762 1.00 84.62 79 SER A CA 1
ATOM 639 C C . SER A 1 79 ? 6.427 3.519 -15.563 1.00 84.62 79 SER A C 1
ATOM 641 O O . SER A 1 79 ? 7.200 3.896 -14.679 1.00 84.62 79 SER A O 1
ATOM 643 N N . PRO A 1 80 ? 6.704 2.470 -16.358 1.00 75.00 80 PRO A N 1
ATOM 644 C CA . PRO A 1 80 ? 7.946 1.731 -16.218 1.00 75.00 80 PRO A CA 1
ATOM 645 C C . PRO A 1 80 ? 9.128 2.691 -16.418 1.00 75.00 80 PRO A C 1
ATOM 647 O O . PRO A 1 80 ? 9.039 3.611 -17.245 1.00 75.00 80 PRO A O 1
ATOM 650 N N . PRO A 1 81 ? 10.230 2.531 -15.665 1.00 68.62 81 PRO A N 1
ATOM 651 C CA . PRO A 1 81 ? 11.412 3.353 -15.869 1.00 68.62 81 PRO A CA 1
ATOM 652 C C . PRO A 1 81 ? 11.858 3.248 -17.334 1.00 68.62 81 PRO A C 1
ATOM 654 O O . PRO A 1 81 ? 11.969 2.154 -17.890 1.00 68.62 81 PRO A O 1
ATOM 657 N N . LYS A 1 82 ? 12.098 4.398 -17.981 1.00 60.69 82 LYS A N 1
ATOM 658 C CA . LYS A 1 82 ? 12.705 4.429 -19.317 1.00 60.69 82 LYS A CA 1
ATOM 659 C C . LYS A 1 82 ? 14.122 3.885 -19.184 1.00 60.69 82 LYS A C 1
ATOM 661 O O . LYS A 1 82 ? 15.022 4.594 -18.740 1.00 60.69 82 LYS A O 1
ATOM 666 N N . TYR A 1 83 ? 14.308 2.621 -19.533 1.00 58.97 83 TYR A N 1
ATOM 667 C CA . TYR A 1 83 ? 15.623 2.010 -19.577 1.00 58.97 83 TYR A CA 1
ATOM 668 C C . TYR A 1 83 ? 16.497 2.756 -20.589 1.00 58.97 83 TYR A C 1
ATOM 670 O O . TYR A 1 83 ? 16.065 3.151 -21.677 1.00 58.97 83 TYR A O 1
ATOM 678 N N . LYS A 1 84 ? 17.754 2.969 -20.213 1.00 46.00 84 LYS A N 1
ATOM 679 C CA . LYS A 1 84 ? 18.782 3.519 -21.087 1.00 46.00 84 LYS A CA 1
ATOM 680 C C . LYS A 1 84 ? 19.145 2.416 -22.090 1.00 46.00 84 LYS A C 1
ATOM 682 O O . LYS A 1 84 ? 19.958 1.557 -21.788 1.00 46.00 84 LYS A O 1
ATOM 687 N N . ILE A 1 85 ? 18.560 2.436 -23.291 1.00 50.59 85 ILE A N 1
ATOM 688 C CA . ILE A 1 85 ? 18.830 1.493 -24.415 1.00 50.59 85 ILE A CA 1
ATOM 689 C C . ILE A 1 85 ? 20.303 1.539 -24.895 1.00 50.59 85 ILE A C 1
ATOM 691 O O . ILE A 1 85 ? 20.695 0.884 -25.852 1.00 50.59 85 ILE A O 1
ATOM 695 N N . ILE A 1 86 ? 21.159 2.321 -24.241 1.00 51.44 86 ILE A N 1
ATOM 696 C CA . ILE A 1 86 ? 22.465 2.726 -24.758 1.00 51.44 86 ILE A CA 1
ATOM 697 C C . ILE A 1 86 ? 23.548 1.654 -24.512 1.00 51.44 86 ILE A C 1
ATOM 699 O O . ILE A 1 86 ? 24.580 1.696 -25.169 1.00 51.44 86 ILE A O 1
ATOM 703 N N . GLU A 1 87 ? 23.325 0.658 -23.648 1.00 50.19 87 GLU A N 1
ATOM 704 C CA . GLU A 1 87 ? 24.367 -0.332 -23.299 1.00 50.19 87 GLU A CA 1
ATOM 705 C C . GLU A 1 87 ? 24.259 -1.699 -23.991 1.00 50.19 87 GLU A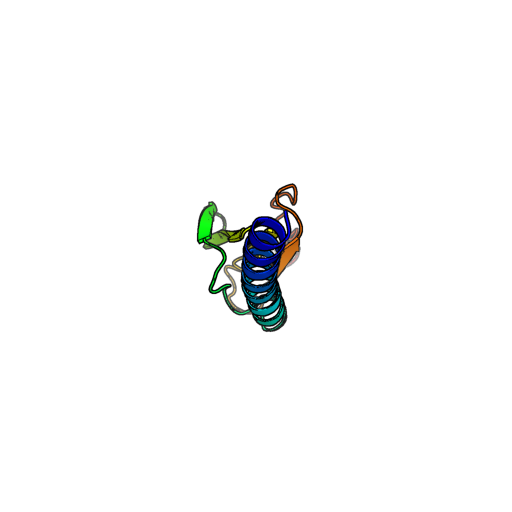 C 1
ATOM 707 O O . GLU A 1 87 ? 25.214 -2.461 -23.958 1.00 50.19 87 GLU A O 1
ATOM 712 N N . LEU A 1 88 ? 23.158 -2.009 -24.686 1.00 47.09 88 LEU A N 1
ATOM 713 C CA . LEU A 1 88 ? 23.010 -3.292 -25.403 1.00 47.09 88 LEU A CA 1
ATOM 714 C C . LEU A 1 88 ? 23.439 -3.231 -26.878 1.00 47.09 88 LEU A C 1
ATOM 716 O O . LEU A 1 88 ? 23.210 -4.177 -27.628 1.00 47.09 88 LEU A O 1
ATOM 720 N N . LYS A 1 89 ? 24.038 -2.116 -27.315 1.00 45.09 89 LYS A N 1
ATOM 721 C CA . LYS A 1 89 ? 24.480 -1.925 -28.706 1.00 45.09 89 LYS A CA 1
ATOM 722 C C . LYS A 1 89 ? 25.956 -1.536 -28.852 1.00 45.09 89 LYS A C 1
ATOM 724 O O . LYS A 1 89 ? 26.305 -0.955 -29.879 1.00 45.09 89 LYS A O 1
ATOM 729 N N . LYS A 1 90 ? 26.801 -1.816 -27.856 1.00 39.12 90 LYS A N 1
ATOM 730 C CA . LYS A 1 90 ? 28.247 -1.590 -27.957 1.00 39.12 90 LYS A CA 1
ATOM 731 C C . LYS A 1 90 ? 29.024 -2.888 -27.812 1.00 39.12 90 LYS A C 1
ATOM 733 O O . LYS A 1 90 ? 28.655 -3.676 -26.919 1.00 39.12 90 LYS A O 1
#

Sequence (90 aa):
MKKRSIIIGGLLIILLTFFITDFYLEKANKSPVFAIPMVRYKDGGSIEYYGLGYKVIKYSNLTGSEIKMDFGTWFMKFSPPKYKIIELKK

Organism: NCBI:txid238834

Foldseek 3Di:
DVVVVVVVVVVVVVLVVLVVQQVVCLVVLHHRDQFQFDDFDPPQTWTWTHGDQKIKTWDHDVVPDDTHIDIGGPPDDDDHPPDPPPPVPD

pLDDT: mean 83.92, std 15.11, range [39.12, 96.0]

Radius of gyration: 17.14 Å; chains: 1; bounding box: 53×19×48 Å